Protein AF-A0A062HCU2-F1 (afdb_monomer_lite)

pLDDT: mean 80.86, std 14.4, range [46.19, 96.94]

Secondary structure (DSSP, 8-state):
------SSS-------PPPP----HHHHHHHHHHHHSSHHHHHHHHHHHHHHHHHHHHHHHHHHHHHHHHHHHHHHHHHHHS--S--GGG-

Sequence (91 aa):
MQPSDKQLDAQHQNSTAPLKRAMSTRHLVMLSLGGAIGTGLFLGSGEVISQTGPIGAIIAYILGGAIAYMVMLCLGELAVHMPVSGSFGAY

Radius of gyration: 24.31 Å; chains: 1; bounding box: 57×37×67 Å

Organism: NCBI:txid1310697

Foldseek 3Di:
DDDDPPPDPPPPPPPCPPPPPPDDPVVVVVVVCVVVPDCCVVVVLVVQCVPQNDVSSVVVCVVVVVVVVVVVVVVVVVCVVDVDPDDPVVD

InterPro domains:
  IPR004840 Amino acid permease, conserved site [PS00218] (52-83)
  IPR004841 Amino acid permease/SLC12A domain [PF00324] (27-91)

Structure (mmCIF, N/CA/C/O backbone):
data_AF-A0A062HCU2-F1
#
_entry.id   AF-A0A062HCU2-F1
#
loop_
_atom_site.group_PDB
_atom_site.id
_atom_site.type_symbol
_atom_site.label_atom_id
_atom_site.label_alt_id
_atom_site.label_comp_id
_atom_site.label_asym_id
_atom_site.label_entity_id
_atom_site.label_seq_id
_atom_site.pdbx_PDB_ins_code
_atom_site.Cartn_x
_atom_site.Cartn_y
_atom_site.Cartn_z
_atom_site.occupancy
_atom_site.B_iso_or_equiv
_atom_site.auth_seq_id
_atom_site.auth_comp_id
_atom_site.auth_asym_id
_atom_site.auth_atom_id
_atom_site.pdbx_PDB_model_num
ATOM 1 N N . MET A 1 1 ? 43.468 26.504 -47.293 1.00 46.19 1 MET A N 1
ATOM 2 C CA . MET A 1 1 ? 43.100 25.106 -47.592 1.00 46.19 1 MET A CA 1
ATOM 3 C C . MET A 1 1 ? 42.969 24.372 -46.257 1.00 46.19 1 MET A C 1
ATOM 5 O O . MET A 1 1 ? 43.984 24.160 -45.612 1.00 46.19 1 MET A O 1
ATOM 9 N N . GLN A 1 2 ? 41.730 24.093 -45.816 1.00 57.47 2 GLN A N 1
ATOM 10 C CA . GLN A 1 2 ? 41.358 23.032 -44.841 1.00 57.47 2 GLN A CA 1
ATOM 11 C C . GLN A 1 2 ? 41.933 21.676 -45.342 1.00 57.47 2 GLN A C 1
ATOM 13 O O . GLN A 1 2 ? 42.243 21.628 -46.539 1.00 57.47 2 GLN A O 1
ATOM 18 N N . PRO A 1 3 ? 41.979 20.554 -44.581 1.00 57.94 3 PRO A N 1
ATOM 19 C CA . PRO A 1 3 ? 41.393 20.293 -43.250 1.00 57.94 3 PRO A CA 1
ATOM 20 C C . PRO A 1 3 ? 42.238 19.383 -42.312 1.00 57.94 3 PRO A C 1
ATOM 22 O O . PRO A 1 3 ? 42.955 18.517 -42.796 1.00 57.94 3 PRO A O 1
ATOM 25 N N . SER A 1 4 ? 42.117 19.469 -40.979 1.00 57.69 4 SER A N 1
ATOM 26 C CA . SER A 1 4 ? 42.417 18.288 -40.115 1.00 57.69 4 SER A CA 1
ATOM 27 C C . SER A 1 4 ? 41.859 18.360 -38.689 1.00 57.69 4 SER A C 1
ATOM 29 O O . SER A 1 4 ? 42.297 17.680 -37.767 1.00 57.69 4 SER A O 1
ATOM 31 N N . ASP A 1 5 ? 40.806 19.142 -38.534 1.00 60.59 5 ASP A N 1
ATOM 32 C CA . ASP A 1 5 ? 39.918 19.301 -37.387 1.00 60.59 5 ASP A CA 1
ATOM 33 C C . ASP A 1 5 ? 38.974 18.077 -37.226 1.00 60.59 5 ASP A C 1
ATOM 35 O O . ASP A 1 5 ? 37.794 18.210 -36.919 1.00 60.59 5 ASP A O 1
ATOM 39 N N . LYS A 1 6 ? 39.464 16.849 -37.476 1.00 57.00 6 LYS A N 1
ATOM 40 C CA . LY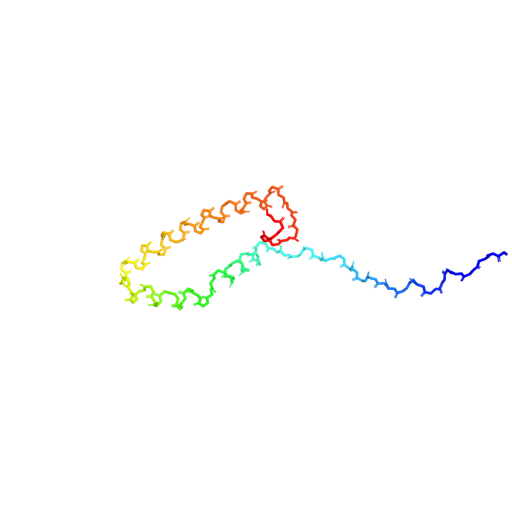S A 1 6 ? 38.602 15.654 -37.600 1.00 57.00 6 LYS A CA 1
ATOM 41 C C . LYS A 1 6 ? 38.979 14.410 -36.805 1.00 57.00 6 LYS A C 1
ATOM 43 O O . LYS A 1 6 ? 38.382 13.364 -37.055 1.00 57.00 6 LYS A O 1
ATOM 48 N N . GLN A 1 7 ? 39.909 14.455 -35.852 1.00 58.03 7 GLN A N 1
ATOM 49 C CA . GLN A 1 7 ? 40.274 13.196 -35.198 1.00 58.03 7 GLN A CA 1
ATOM 50 C C . GLN A 1 7 ? 40.854 13.308 -33.789 1.00 58.03 7 GLN A C 1
ATOM 52 O O . GLN A 1 7 ? 41.958 12.837 -33.551 1.00 58.03 7 GLN A O 1
ATOM 57 N N . LEU A 1 8 ? 40.091 13.846 -32.830 1.00 56.09 8 LEU A N 1
ATOM 58 C CA . LEU A 1 8 ? 40.150 13.314 -31.457 1.00 56.09 8 LEU A CA 1
ATOM 59 C C . LEU A 1 8 ? 38.903 13.581 -30.590 1.00 56.09 8 LEU A C 1
ATOM 61 O O . LEU A 1 8 ? 38.990 13.507 -29.376 1.00 56.09 8 LEU A O 1
ATOM 65 N N . ASP A 1 9 ? 37.728 13.802 -31.186 1.00 50.22 9 ASP A N 1
ATOM 66 C CA . ASP A 1 9 ? 36.447 13.885 -30.451 1.00 50.22 9 ASP A CA 1
ATOM 67 C C . ASP A 1 9 ? 35.606 12.598 -30.572 1.00 50.22 9 ASP A C 1
ATOM 69 O O . ASP A 1 9 ? 34.391 12.605 -30.392 1.00 50.22 9 ASP A O 1
ATOM 73 N N . ALA A 1 10 ? 36.224 11.461 -30.907 1.00 56.84 10 ALA A N 1
ATOM 74 C CA . ALA A 1 10 ? 35.495 10.246 -31.288 1.00 56.84 10 ALA A CA 1
ATOM 75 C C . ALA A 1 10 ? 35.677 9.052 -30.335 1.00 56.84 10 ALA A C 1
ATOM 77 O O . ALA A 1 10 ? 35.523 7.908 -30.758 1.00 56.84 10 ALA A O 1
ATOM 78 N N . GLN A 1 11 ? 35.993 9.276 -29.057 1.00 51.62 11 GLN A N 1
ATOM 79 C CA . GLN A 1 11 ? 36.032 8.204 -28.048 1.00 51.62 11 GLN A CA 1
ATOM 80 C C . GLN A 1 11 ? 35.337 8.609 -26.736 1.00 51.62 11 GLN A C 1
ATOM 82 O O . GLN A 1 11 ? 35.842 8.372 -25.648 1.00 51.62 11 GLN A O 1
ATOM 87 N N . HIS A 1 12 ? 34.123 9.157 -26.825 1.00 49.78 12 HIS A N 1
ATOM 88 C CA . HIS A 1 12 ? 33.079 8.805 -25.856 1.00 49.78 12 HIS A CA 1
ATOM 89 C C . HIS A 1 12 ? 32.258 7.679 -26.490 1.00 49.78 12 HIS A C 1
ATOM 91 O O . HIS A 1 12 ? 31.177 7.891 -27.039 1.00 49.78 12 HIS A O 1
ATOM 97 N N . GLN A 1 13 ? 32.819 6.465 -26.479 1.00 49.34 13 GLN A N 1
ATOM 98 C CA . GLN A 1 13 ? 32.054 5.248 -26.738 1.00 49.34 13 GLN A CA 1
ATOM 99 C C . GLN A 1 13 ? 31.054 5.091 -25.596 1.00 49.34 13 GLN A C 1
ATOM 101 O O . GLN A 1 13 ? 31.318 4.463 -24.572 1.00 49.34 13 GLN A O 1
ATOM 106 N N . ASN A 1 14 ? 29.908 5.740 -25.779 1.00 53.91 14 ASN A N 1
ATOM 107 C CA . ASN A 1 14 ? 28.705 5.544 -25.006 1.00 53.91 14 ASN A CA 1
ATOM 108 C C . ASN A 1 14 ? 28.366 4.056 -25.116 1.00 53.91 14 ASN A C 1
ATOM 110 O O . ASN A 1 14 ? 27.808 3.594 -26.109 1.00 53.91 14 ASN A O 1
ATOM 114 N N . SER A 1 15 ? 28.816 3.287 -24.130 1.00 50.31 15 SER A N 1
ATOM 115 C CA . SER A 1 15 ? 28.530 1.866 -23.997 1.00 50.31 15 SER A CA 1
ATOM 116 C C . SER A 1 15 ? 27.086 1.715 -23.524 1.00 50.31 15 SER A C 1
ATOM 118 O O . SER A 1 15 ? 26.813 1.149 -22.471 1.00 50.31 15 SER A O 1
ATOM 120 N N . THR A 1 16 ? 26.134 2.236 -24.295 1.00 61.12 16 THR A N 1
ATOM 121 C CA . THR A 1 16 ? 24.718 1.891 -24.202 1.00 61.12 16 THR A CA 1
ATOM 122 C C . THR A 1 16 ? 24.537 0.521 -24.837 1.00 61.12 16 THR A C 1
ATOM 124 O O . THR A 1 16 ? 23.882 0.355 -25.864 1.00 61.12 16 THR A O 1
ATOM 127 N N . ALA A 1 17 ? 25.138 -0.498 -24.218 1.00 64.94 17 ALA A N 1
ATOM 128 C CA . ALA A 1 17 ? 24.691 -1.859 -24.446 1.00 64.94 17 ALA A CA 1
ATOM 129 C C . ALA A 1 17 ? 23.176 -1.868 -24.162 1.00 64.94 17 ALA A C 1
ATOM 131 O O . ALA A 1 17 ? 22.771 -1.452 -23.070 1.00 64.94 17 ALA A O 1
ATOM 132 N N . PRO A 1 18 ? 22.323 -2.244 -25.133 1.00 71.75 18 PRO A N 1
ATOM 133 C CA . PRO A 1 18 ? 20.882 -2.167 -24.959 1.00 71.75 18 PRO A CA 1
ATOM 134 C C . PRO A 1 18 ? 20.492 -3.003 -23.742 1.00 71.75 18 PRO A C 1
ATOM 136 O O . PRO A 1 18 ? 20.808 -4.193 -23.664 1.00 71.75 18 PRO A O 1
ATOM 139 N N . LEU A 1 19 ? 19.838 -2.364 -22.768 1.00 78.31 19 LEU A N 1
ATOM 140 C CA . LEU A 1 19 ? 19.393 -3.030 -21.550 1.00 78.31 19 LEU A CA 1
ATOM 141 C C . LEU A 1 19 ? 18.534 -4.233 -21.931 1.00 78.31 19 LEU A C 1
ATOM 143 O O . LEU A 1 19 ? 17.514 -4.114 -22.616 1.00 78.31 19 LEU A O 1
ATOM 147 N N . LYS A 1 20 ? 18.952 -5.412 -21.475 1.00 74.81 20 LYS A N 1
ATOM 148 C CA . LYS A 1 20 ? 18.204 -6.641 -21.702 1.00 74.81 20 LYS A CA 1
ATOM 149 C C . LYS A 1 20 ? 16.864 -6.523 -20.975 1.00 74.81 20 LYS A C 1
ATOM 151 O O . LYS A 1 20 ? 16.829 -6.462 -19.746 1.00 74.81 20 LYS A O 1
ATOM 156 N N . ARG A 1 21 ? 15.752 -6.534 -21.718 1.00 72.62 21 ARG A N 1
ATOM 157 C CA . ARG A 1 21 ? 14.408 -6.669 -21.135 1.00 72.62 21 ARG A CA 1
ATOM 158 C C . ARG A 1 21 ? 14.273 -8.065 -20.526 1.00 72.62 21 ARG A C 1
ATOM 160 O O . ARG A 1 21 ? 13.886 -9.012 -21.199 1.00 72.62 21 ARG A O 1
ATOM 167 N N . ALA A 1 22 ? 14.657 -8.191 -19.262 1.00 82.38 22 ALA A N 1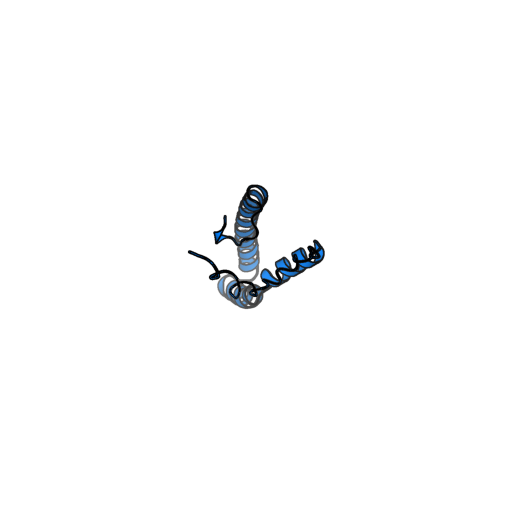
ATOM 168 C CA . ALA A 1 22 ? 14.588 -9.437 -18.500 1.00 82.38 22 ALA A CA 1
ATOM 169 C C . ALA A 1 22 ? 13.592 -9.360 -17.330 1.00 82.38 22 ALA A C 1
ATOM 171 O O . ALA A 1 22 ? 13.425 -10.339 -16.605 1.00 82.38 22 ALA A O 1
ATOM 172 N N . MET A 1 23 ? 12.935 -8.211 -17.123 1.00 83.06 23 MET A N 1
ATOM 173 C CA . MET A 1 23 ? 11.990 -8.049 -16.024 1.00 83.06 23 MET A CA 1
ATOM 174 C C . MET A 1 23 ? 10.693 -8.808 -16.324 1.00 83.06 23 MET A C 1
ATOM 176 O O . MET A 1 23 ? 9.876 -8.394 -17.141 1.00 83.06 23 MET A O 1
ATOM 180 N N . SER A 1 24 ? 10.535 -9.948 -15.660 1.00 88.25 24 SER A N 1
ATOM 181 C CA . SER A 1 24 ? 9.318 -10.753 -15.701 1.00 88.25 24 SER A CA 1
ATOM 182 C C . SER A 1 24 ? 8.240 -10.156 -14.792 1.00 88.25 24 SER A C 1
ATOM 184 O O . SER A 1 24 ? 8.548 -9.487 -13.803 1.00 88.25 24 SER A O 1
ATOM 186 N N . THR A 1 25 ? 6.974 -10.478 -15.063 1.00 89.31 25 THR A N 1
ATOM 187 C CA . THR A 1 25 ? 5.802 -10.101 -14.255 1.00 89.31 25 THR A CA 1
ATOM 188 C C . THR A 1 25 ? 5.997 -10.371 -12.761 1.00 89.31 25 THR A C 1
ATOM 190 O O . THR A 1 25 ? 5.587 -9.567 -11.931 1.00 89.31 25 THR A O 1
ATOM 193 N N . ARG A 1 26 ? 6.695 -11.456 -12.395 1.00 92.81 26 ARG A N 1
ATOM 194 C CA . ARG A 1 26 ? 6.964 -11.806 -10.987 1.00 92.81 26 ARG A CA 1
ATOM 195 C C . ARG A 1 26 ? 7.809 -10.762 -10.255 1.00 92.81 26 ARG A C 1
ATOM 197 O O . ARG A 1 26 ? 7.528 -10.464 -9.101 1.00 92.81 26 ARG A O 1
ATOM 204 N N . HIS A 1 27 ? 8.811 -10.181 -10.919 1.00 92.31 27 HIS A N 1
ATOM 205 C CA . HIS A 1 27 ? 9.619 -9.113 -10.322 1.00 92.31 27 HIS A CA 1
ATOM 206 C C . HIS A 1 27 ? 8.803 -7.830 -10.158 1.00 92.31 27 HIS A C 1
ATOM 208 O O . HIS A 1 27 ? 9.025 -7.081 -9.215 1.00 92.31 27 HIS A O 1
ATOM 214 N N . LEU A 1 28 ? 7.845 -7.591 -11.057 1.00 90.69 28 LEU A N 1
ATOM 215 C CA . LEU A 1 28 ? 7.007 -6.392 -11.044 1.00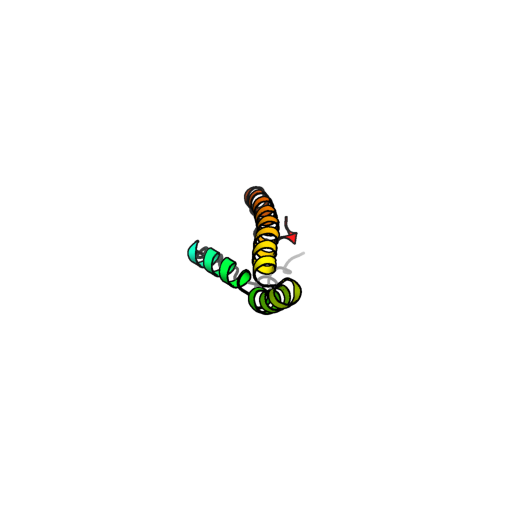 90.69 28 LEU A CA 1
ATOM 216 C C . LEU A 1 28 ? 6.015 -6.450 -9.878 1.00 90.69 28 LEU A C 1
ATOM 218 O O . LEU A 1 28 ? 5.876 -5.484 -9.137 1.00 90.69 28 LEU A O 1
ATOM 222 N N . VAL A 1 29 ? 5.441 -7.631 -9.640 1.00 93.12 29 VAL A N 1
ATOM 223 C CA . VAL A 1 29 ? 4.608 -7.911 -8.463 1.00 93.12 29 VAL A CA 1
ATOM 224 C C . VAL A 1 29 ? 5.421 -7.809 -7.168 1.00 93.12 29 VAL A C 1
ATOM 226 O O . VAL A 1 29 ? 4.965 -7.203 -6.202 1.00 93.12 29 VAL A O 1
ATOM 229 N N . MET A 1 30 ? 6.646 -8.344 -7.135 1.00 92.38 30 MET A N 1
ATOM 230 C CA . MET A 1 30 ? 7.518 -8.211 -5.961 1.00 92.38 30 MET A CA 1
ATOM 231 C C . MET A 1 30 ? 7.865 -6.744 -5.671 1.00 92.38 30 MET A C 1
ATOM 233 O O . MET A 1 30 ? 7.853 -6.336 -4.513 1.00 92.38 30 MET A O 1
ATOM 237 N N . LEU A 1 31 ? 8.127 -5.944 -6.708 1.00 91.44 31 LEU A N 1
ATOM 238 C CA . LEU A 1 31 ? 8.391 -4.514 -6.575 1.00 91.44 31 LEU A CA 1
ATOM 239 C C . LEU A 1 31 ? 7.171 -3.768 -6.020 1.00 91.44 31 LEU A C 1
ATOM 241 O O . LEU A 1 31 ? 7.316 -2.981 -5.087 1.00 91.44 31 LEU A O 1
ATOM 245 N N . SER A 1 32 ? 5.971 -4.035 -6.547 1.00 90.44 32 SER A N 1
ATOM 246 C CA . SER A 1 32 ? 4.751 -3.380 -6.065 1.00 90.44 32 SER A CA 1
ATOM 247 C C . SER A 1 32 ? 4.421 -3.770 -4.625 1.00 90.44 32 SER A C 1
ATOM 249 O O . SER A 1 32 ? 4.059 -2.904 -3.835 1.00 90.44 32 SER A O 1
ATOM 251 N N . LEU A 1 33 ? 4.588 -5.046 -4.254 1.00 92.00 33 LEU A N 1
ATOM 252 C CA . LEU A 1 33 ? 4.404 -5.487 -2.868 1.00 92.00 33 LEU A CA 1
ATOM 253 C C . LEU A 1 33 ? 5.449 -4.869 -1.933 1.00 92.00 33 LEU A C 1
ATOM 255 O O . LEU A 1 33 ? 5.089 -4.420 -0.851 1.00 92.00 33 LEU A O 1
ATOM 259 N N . GLY A 1 34 ? 6.715 -4.808 -2.353 1.00 91.94 34 GLY A N 1
ATOM 260 C CA . GLY A 1 34 ? 7.788 -4.196 -1.567 1.00 91.94 34 GLY A CA 1
ATOM 261 C C . GLY A 1 34 ? 7.613 -2.688 -1.370 1.00 91.94 34 GLY A C 1
ATOM 262 O O . GLY A 1 34 ? 7.968 -2.169 -0.318 1.00 91.94 34 GLY A O 1
ATOM 263 N N . GLY A 1 35 ? 7.034 -1.989 -2.350 1.00 88.19 35 GLY A N 1
ATOM 264 C CA . GLY A 1 35 ? 6.687 -0.571 -2.224 1.00 88.19 35 GLY A CA 1
ATOM 265 C C . GLY A 1 35 ? 5.427 -0.320 -1.387 1.00 88.19 35 GLY A C 1
ATOM 266 O O . GLY A 1 35 ? 5.376 0.652 -0.639 1.00 88.19 35 GLY A O 1
ATOM 267 N N . ALA A 1 36 ? 4.417 -1.190 -1.494 1.00 87.69 36 ALA A N 1
ATOM 268 C CA . ALA A 1 36 ? 3.150 -1.041 -0.776 1.00 87.69 36 ALA A CA 1
ATOM 269 C C . ALA A 1 36 ? 3.229 -1.479 0.700 1.00 87.69 36 ALA A C 1
ATOM 271 O O . ALA A 1 36 ? 2.583 -0.876 1.559 1.00 87.69 36 ALA A O 1
ATOM 272 N N . ILE A 1 37 ? 4.015 -2.514 1.018 1.00 91.00 37 ILE A N 1
ATOM 273 C CA . ILE A 1 37 ? 4.200 -3.021 2.385 1.00 91.00 37 ILE A CA 1
ATOM 274 C C . ILE A 1 37 ? 5.420 -2.330 3.007 1.00 91.00 37 ILE A C 1
ATOM 276 O O . ILE A 1 37 ? 6.534 -2.846 2.987 1.00 91.00 37 ILE A O 1
ATOM 280 N N . GLY A 1 38 ? 5.198 -1.131 3.547 1.00 86.56 38 GLY A N 1
ATOM 281 C CA . GLY A 1 38 ? 6.216 -0.331 4.234 1.00 86.56 38 GLY A CA 1
ATOM 282 C C . GLY A 1 38 ? 5.968 -0.170 5.736 1.00 86.56 38 GLY A C 1
ATOM 283 O O . GLY A 1 38 ? 4.988 -0.664 6.297 1.00 86.56 38 GLY A O 1
ATOM 284 N N . THR A 1 39 ? 6.832 0.605 6.393 1.00 89.31 39 THR A N 1
ATOM 285 C CA . THR A 1 39 ? 6.695 0.956 7.820 1.00 89.31 39 THR A CA 1
ATOM 286 C C . THR A 1 39 ? 5.395 1.699 8.124 1.00 89.31 39 THR A C 1
ATOM 288 O O . THR A 1 39 ? 4.867 1.553 9.220 1.00 89.31 39 THR A O 1
ATOM 291 N N . GLY A 1 40 ? 4.841 2.435 7.155 1.00 84.50 40 GLY A N 1
ATOM 292 C CA . GLY A 1 40 ? 3.576 3.161 7.302 1.00 84.50 40 GLY A CA 1
ATOM 293 C C . GLY A 1 40 ? 2.380 2.261 7.618 1.00 84.50 40 GLY A C 1
ATOM 294 O O . GLY A 1 40 ? 1.490 2.680 8.352 1.00 84.50 40 GLY A O 1
ATOM 295 N N . LEU A 1 41 ? 2.379 1.006 7.149 1.00 87.56 41 LEU A N 1
ATOM 296 C CA . LEU A 1 41 ? 1.318 0.051 7.474 1.00 87.56 41 LEU A CA 1
ATOM 297 C C . LEU A 1 41 ? 1.383 -0.337 8.958 1.00 87.56 41 LEU A C 1
ATOM 299 O O . LEU A 1 41 ? 0.349 -0.408 9.604 1.00 87.56 41 LEU A O 1
ATOM 303 N N . PHE A 1 42 ? 2.581 -0.501 9.526 1.00 85.50 42 PHE A N 1
ATOM 304 C CA . PHE A 1 42 ? 2.779 -0.872 10.935 1.00 85.50 42 PHE A CA 1
ATOM 305 C C . PHE A 1 42 ? 2.675 0.318 11.897 1.00 85.50 42 PHE A C 1
ATOM 307 O O . PHE A 1 42 ? 2.005 0.227 12.921 1.00 85.50 42 PHE A O 1
ATOM 314 N N . LEU A 1 43 ? 3.312 1.444 11.569 1.00 88.69 43 LEU A N 1
ATOM 315 C CA . LEU A 1 43 ? 3.293 2.644 12.405 1.00 88.69 43 LEU A CA 1
ATOM 316 C C . LEU A 1 43 ? 1.914 3.317 12.370 1.00 88.69 43 LEU A C 1
ATOM 318 O O . LEU A 1 43 ? 1.369 3.672 13.411 1.00 88.69 43 LEU A O 1
ATOM 322 N N . GLY A 1 44 ? 1.315 3.417 11.179 1.00 86.44 44 GLY A N 1
ATOM 323 C CA . GLY A 1 44 ? -0.012 3.998 10.998 1.00 86.44 44 GLY A CA 1
ATOM 324 C C . GLY A 1 44 ? -1.127 3.133 11.581 1.00 86.44 44 GLY A C 1
ATOM 325 O O . GLY A 1 44 ? -2.051 3.673 12.181 1.00 86.44 44 GLY A O 1
ATOM 326 N N . SER A 1 45 ? -1.043 1.800 11.484 1.00 87.50 45 SER A N 1
ATOM 327 C CA . SER A 1 45 ? -2.079 0.932 12.068 1.00 87.50 45 SER A CA 1
ATOM 328 C C . SER A 1 45 ? -2.121 1.034 13.588 1.00 87.50 45 SER A C 1
ATOM 330 O O . SER A 1 45 ? -3.213 1.137 14.139 1.00 87.50 45 SER A O 1
ATOM 332 N N . GLY A 1 46 ? -0.970 1.084 14.268 1.00 86.88 46 GLY A N 1
ATOM 333 C CA . GLY A 1 46 ? -0.922 1.285 15.721 1.00 86.88 46 GLY A CA 1
ATOM 334 C C . GLY A 1 46 ? -1.620 2.576 16.158 1.00 86.88 46 GLY A C 1
ATOM 335 O O . GLY A 1 46 ? -2.439 2.568 17.080 1.00 86.88 46 GLY A O 1
ATOM 336 N N . GLU A 1 47 ? -1.358 3.668 15.443 1.00 87.25 47 GLU A N 1
ATOM 337 C CA . GLU A 1 47 ? -1.966 4.966 15.721 1.00 87.25 47 GLU A CA 1
ATOM 338 C C . GLU A 1 47 ? -3.476 4.973 15.434 1.00 87.25 47 GLU A C 1
ATOM 340 O O . GLU A 1 47 ? -4.265 5.356 16.301 1.00 87.25 47 GLU A O 1
ATOM 345 N N . VAL A 1 48 ? -3.905 4.445 14.285 1.00 88.50 48 VAL A N 1
ATOM 346 C CA . VAL A 1 48 ? -5.325 4.362 13.908 1.00 88.50 48 VAL A CA 1
ATOM 347 C C . VAL A 1 48 ? -6.121 3.473 14.876 1.00 88.50 48 VAL A C 1
ATOM 349 O O . VAL A 1 48 ? -7.234 3.846 15.264 1.00 88.50 48 VAL A O 1
ATOM 352 N N . ILE A 1 49 ? -5.554 2.340 15.318 1.00 89.19 49 ILE A N 1
ATOM 353 C CA . ILE A 1 49 ? -6.162 1.475 16.344 1.00 89.19 49 ILE A CA 1
ATOM 354 C C . ILE A 1 49 ? -6.314 2.226 17.672 1.00 89.19 49 ILE A C 1
ATOM 356 O O . ILE A 1 49 ? -7.369 2.119 18.298 1.00 89.19 49 ILE A O 1
ATOM 360 N N . SER A 1 50 ? -5.298 2.981 18.105 1.00 88.38 50 SER A N 1
ATOM 361 C CA . SER A 1 50 ? -5.354 3.702 19.386 1.00 88.38 50 SER A CA 1
ATOM 362 C C . SER A 1 50 ? -6.380 4.837 19.397 1.00 88.38 50 SER A C 1
ATOM 364 O O . SER A 1 50 ? -7.034 5.052 20.414 1.00 88.38 50 SER A O 1
ATOM 366 N N . GLN A 1 51 ? -6.554 5.534 18.269 1.00 86.94 51 GLN A N 1
ATOM 367 C CA . GLN A 1 51 ? -7.439 6.697 18.180 1.00 86.94 51 GLN A CA 1
ATOM 368 C C . GLN A 1 51 ? -8.903 6.318 17.917 1.00 86.94 51 GLN A C 1
ATOM 370 O O . GLN A 1 51 ? -9.807 6.943 18.466 1.00 86.94 51 GLN A O 1
ATOM 375 N N . THR A 1 52 ? -9.152 5.299 17.088 1.00 85.62 52 THR A N 1
ATOM 376 C CA . THR A 1 52 ? -10.509 4.973 16.591 1.00 85.62 52 THR A CA 1
ATOM 377 C C . THR A 1 52 ? -11.033 3.631 17.125 1.00 85.62 52 THR A C 1
ATOM 379 O O . THR A 1 52 ? -12.185 3.260 16.893 1.00 85.62 52 THR A O 1
ATOM 382 N N . GLY A 1 53 ? -10.199 2.876 17.843 1.00 89.06 53 GLY A N 1
ATOM 383 C CA . GLY A 1 53 ? -10.497 1.517 18.284 1.00 89.06 53 GLY A CA 1
ATOM 384 C C . GLY A 1 53 ? -10.407 0.469 17.158 1.00 89.06 53 GLY A C 1
ATOM 385 O O . GLY A 1 53 ? -10.234 0.808 15.984 1.00 89.06 53 GLY A O 1
ATOM 386 N N . PRO A 1 54 ? -10.549 -0.832 17.483 1.00 87.38 54 PRO A N 1
ATOM 387 C CA . PRO A 1 54 ? -10.283 -1.925 16.540 1.00 87.38 54 PRO A CA 1
ATOM 388 C C . PRO A 1 54 ? -11.230 -1.944 15.333 1.00 87.38 54 PRO A C 1
ATOM 390 O O . PRO A 1 54 ? -10.801 -2.139 14.200 1.00 87.38 54 PRO A O 1
ATOM 393 N N . ILE A 1 55 ? -12.526 -1.716 15.570 1.00 91.06 55 ILE A N 1
ATOM 394 C CA . ILE A 1 55 ? -13.548 -1.727 14.512 1.00 91.06 55 ILE A CA 1
ATOM 395 C C . ILE A 1 55 ? -13.413 -0.481 13.628 1.00 91.06 55 ILE A C 1
ATOM 397 O O . ILE A 1 55 ? -13.492 -0.581 12.404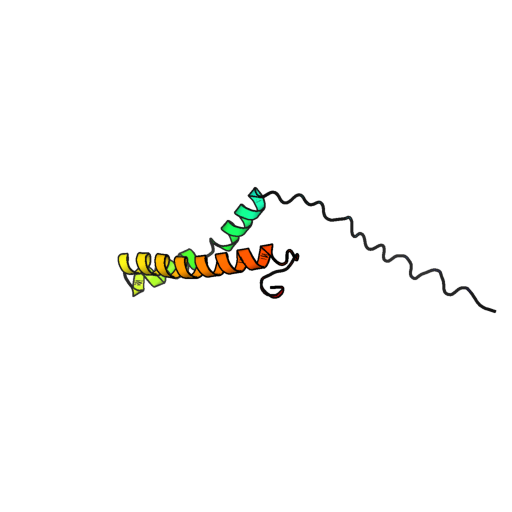 1.00 91.06 55 ILE A O 1
ATOM 401 N N . GLY A 1 56 ? -13.150 0.678 14.239 1.00 90.00 56 GLY A N 1
ATOM 402 C CA . GLY A 1 56 ? -12.920 1.928 13.519 1.00 90.00 56 GLY A CA 1
ATOM 403 C C . GLY A 1 56 ? -11.697 1.858 12.607 1.00 90.00 56 GLY A C 1
ATOM 404 O O . GLY A 1 56 ? -11.755 2.324 11.471 1.00 90.00 56 GLY A O 1
ATOM 405 N N . ALA A 1 57 ? -10.632 1.187 13.052 1.00 91.06 57 ALA A N 1
ATOM 406 C CA . ALA A 1 57 ? -9.441 0.975 12.241 1.00 91.06 57 ALA A CA 1
ATOM 407 C C . ALA A 1 57 ? -9.712 0.148 10.978 1.00 91.06 57 ALA A C 1
ATOM 409 O O . ALA A 1 57 ? -9.259 0.520 9.897 1.00 91.06 57 ALA A O 1
ATOM 410 N N . ILE A 1 58 ? -10.488 -0.935 11.078 1.00 91.50 58 ILE A N 1
ATOM 411 C CA . ILE A 1 58 ? -10.833 -1.769 9.915 1.00 91.50 58 ILE A CA 1
ATOM 412 C C . ILE A 1 58 ? -11.622 -0.953 8.886 1.00 91.50 58 ILE A C 1
ATOM 414 O O . ILE A 1 58 ? -11.298 -0.978 7.699 1.00 91.50 58 ILE A O 1
ATOM 418 N N . ILE A 1 59 ? -12.625 -0.193 9.334 1.00 93.62 59 ILE A N 1
ATOM 419 C CA . ILE A 1 59 ? -13.447 0.643 8.447 1.00 93.62 59 ILE A CA 1
ATOM 420 C C . ILE A 1 59 ? -12.590 1.726 7.778 1.00 93.62 59 ILE A C 1
ATOM 422 O O . ILE A 1 59 ? -12.701 1.929 6.568 1.00 93.62 59 ILE A O 1
ATOM 426 N N . ALA A 1 60 ? -11.700 2.378 8.532 1.00 91.75 60 ALA A N 1
ATOM 427 C CA . ALA A 1 60 ? -10.788 3.388 8.003 1.00 91.75 60 ALA A CA 1
ATOM 428 C C . ALA A 1 60 ? -9.839 2.811 6.938 1.00 91.75 60 ALA A C 1
ATOM 430 O O . ALA A 1 60 ? -9.658 3.426 5.889 1.00 91.75 60 ALA A O 1
ATOM 431 N N . TYR A 1 61 ? -9.287 1.611 7.158 1.00 91.44 61 TYR A N 1
ATOM 432 C CA . TYR A 1 61 ? -8.437 0.937 6.172 1.00 91.44 61 TYR A CA 1
ATOM 433 C C . TYR A 1 61 ? -9.205 0.491 4.925 1.00 91.44 61 TYR A C 1
ATOM 435 O O . TYR A 1 61 ? -8.667 0.602 3.825 1.00 91.44 61 TYR A O 1
ATOM 443 N N . ILE A 1 62 ? -10.452 0.029 5.058 1.00 94.56 62 ILE A N 1
ATOM 444 C CA . ILE A 1 62 ? -11.291 -0.310 3.898 1.00 94.56 62 ILE A CA 1
ATOM 445 C C . ILE A 1 62 ? -11.595 0.945 3.079 1.00 94.56 62 ILE A C 1
ATOM 447 O O . ILE A 1 62 ? -11.431 0.932 1.861 1.00 94.56 62 ILE A O 1
ATOM 451 N N . LEU A 1 63 ? -12.000 2.038 3.730 1.00 95.12 63 LEU A N 1
ATOM 452 C CA . LEU A 1 63 ? -12.336 3.280 3.039 1.00 95.12 63 LEU A CA 1
ATOM 453 C C . LEU A 1 63 ? -11.098 3.920 2.394 1.00 95.12 63 LEU A C 1
ATOM 455 O O . LEU A 1 63 ? -11.132 4.287 1.221 1.00 95.12 63 LEU A O 1
ATOM 459 N N . GLY A 1 64 ? -9.986 3.997 3.128 1.00 93.38 64 GLY A N 1
ATOM 460 C CA . GLY A 1 64 ? -8.712 4.492 2.604 1.00 93.38 64 GLY A CA 1
ATOM 461 C C . GLY A 1 64 ? -8.177 3.619 1.469 1.00 93.38 64 GLY A C 1
ATOM 462 O O . GLY A 1 64 ? -7.741 4.136 0.440 1.00 93.38 64 GLY A O 1
ATOM 463 N N . GLY A 1 65 ? -8.287 2.296 1.610 1.00 93.81 65 GLY A N 1
ATOM 464 C CA . GLY A 1 65 ? -7.946 1.332 0.569 1.00 93.81 65 GLY A CA 1
ATOM 465 C C . GLY A 1 65 ? -8.816 1.477 -0.678 1.00 93.81 65 GLY A C 1
ATOM 466 O O . GLY A 1 65 ? -8.291 1.416 -1.784 1.00 93.81 65 GLY A O 1
ATOM 467 N N . ALA A 1 66 ? -10.117 1.738 -0.528 1.00 96.94 66 ALA A N 1
ATOM 468 C CA . ALA A 1 66 ? -11.022 1.971 -1.652 1.00 96.94 66 ALA A CA 1
ATOM 469 C C . ALA A 1 66 ? -10.654 3.243 -2.435 1.00 96.94 66 ALA A C 1
ATOM 471 O O . ALA A 1 66 ? -10.637 3.224 -3.667 1.00 96.94 66 ALA A O 1
ATOM 472 N N . ILE A 1 67 ? -10.299 4.327 -1.735 1.00 96.25 67 ILE A N 1
ATOM 473 C CA . ILE A 1 67 ? -9.825 5.568 -2.367 1.00 96.25 67 ILE A CA 1
ATOM 474 C C . ILE A 1 67 ? -8.505 5.314 -3.107 1.00 96.25 67 ILE A C 1
ATOM 476 O O . ILE A 1 67 ? -8.384 5.652 -4.284 1.00 96.25 67 ILE A O 1
ATOM 480 N N . ALA A 1 68 ? -7.534 4.669 -2.454 1.00 93.44 68 ALA A N 1
ATOM 481 C CA . ALA A 1 68 ? -6.252 4.332 -3.072 1.00 93.44 68 ALA A CA 1
ATOM 482 C C . ALA A 1 68 ? -6.418 3.399 -4.285 1.00 93.44 68 ALA A C 1
ATOM 484 O O . ALA A 1 68 ? -5.741 3.572 -5.297 1.00 93.44 68 ALA A O 1
ATOM 485 N N . TYR A 1 69 ? -7.352 2.447 -4.215 1.00 94.56 69 TYR A N 1
ATOM 486 C CA . TYR A 1 69 ? -7.690 1.553 -5.318 1.00 94.56 69 TYR A CA 1
ATOM 487 C C . TYR A 1 69 ? -8.248 2.320 -6.522 1.00 94.56 69 TYR A C 1
ATOM 489 O O . TYR A 1 69 ? -7.777 2.110 -7.636 1.00 94.56 69 TYR A O 1
ATOM 497 N N . MET A 1 70 ? -9.179 3.256 -6.313 1.00 95.94 70 MET A N 1
ATOM 498 C CA . MET A 1 70 ? -9.696 4.109 -7.393 1.00 95.94 70 MET A CA 1
ATOM 499 C C . MET A 1 70 ? -8.590 4.936 -8.053 1.00 95.94 70 MET A C 1
ATOM 501 O O . MET A 1 70 ? -8.516 5.001 -9.279 1.00 95.94 70 MET A O 1
ATOM 505 N N . VAL A 1 71 ? -7.689 5.516 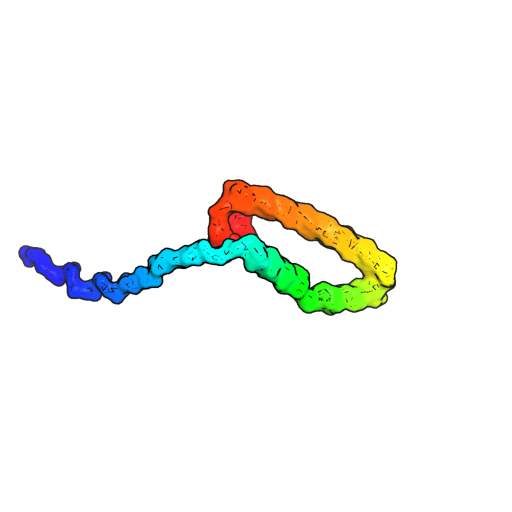-7.256 1.00 94.19 71 VAL A N 1
ATOM 506 C CA . VAL A 1 71 ? -6.531 6.258 -7.777 1.00 94.19 71 VAL A CA 1
ATOM 507 C C . VAL A 1 71 ? -5.635 5.344 -8.618 1.00 94.19 71 VAL A C 1
ATOM 509 O O . VAL A 1 71 ? -5.249 5.718 -9.725 1.00 94.19 71 VAL A O 1
ATOM 512 N N . MET A 1 72 ? -5.356 4.127 -8.143 1.00 92.50 72 MET A N 1
ATOM 513 C CA . MET A 1 72 ? -4.559 3.142 -8.878 1.00 92.50 72 MET A CA 1
ATOM 514 C C . MET A 1 72 ? -5.227 2.704 -10.190 1.00 92.50 72 MET A C 1
ATOM 516 O O . MET A 1 72 ? -4.526 2.485 -11.176 1.00 92.50 72 MET A O 1
ATOM 520 N N . LEU A 1 73 ? -6.561 2.608 -10.229 1.00 93.06 73 LEU A N 1
ATOM 521 C CA . LEU A 1 73 ? -7.311 2.323 -11.458 1.00 93.06 73 LEU A CA 1
ATOM 522 C C . LEU A 1 73 ? -7.128 3.437 -12.489 1.00 93.06 73 LEU A C 1
ATOM 524 O O . LEU A 1 73 ? -6.747 3.154 -13.622 1.00 93.06 73 LEU A O 1
ATOM 528 N N . CYS A 1 74 ? -7.319 4.697 -12.088 1.00 92.06 74 CYS A N 1
ATOM 529 C CA . CYS A 1 74 ? -7.104 5.846 -12.973 1.00 92.06 74 CYS A CA 1
ATOM 530 C C . CYS A 1 74 ? -5.660 5.899 -13.497 1.00 92.06 74 CYS A C 1
ATOM 532 O O . CYS A 1 74 ? -5.430 6.134 -14.680 1.00 92.06 74 CYS A O 1
ATOM 534 N N . LEU A 1 75 ? -4.683 5.633 -12.628 1.00 90.38 75 LEU A N 1
ATOM 535 C CA . LEU A 1 75 ? -3.269 5.554 -12.997 1.00 90.38 75 LEU A CA 1
ATOM 536 C C . LEU A 1 75 ? -2.982 4.406 -13.973 1.00 90.38 75 LEU A C 1
ATOM 538 O O . LEU A 1 75 ? -2.160 4.564 -14.872 1.00 90.38 75 LEU A O 1
ATOM 542 N N . GLY A 1 76 ? -3.659 3.267 -13.816 1.00 89.50 76 GLY A N 1
ATOM 543 C CA . GLY A 1 76 ? -3.551 2.127 -14.722 1.00 89.50 76 GLY A CA 1
ATOM 544 C C . GLY A 1 76 ? -4.016 2.461 -16.139 1.00 89.50 76 GLY A C 1
ATOM 545 O O . GLY A 1 76 ? -3.303 2.165 -17.096 1.00 89.50 76 GLY A O 1
ATOM 546 N N . GLU A 1 77 ? -5.159 3.137 -16.269 1.00 91.19 77 GLU A N 1
ATOM 547 C CA . GLU A 1 77 ? -5.683 3.594 -17.565 1.00 91.19 77 GLU A CA 1
ATOM 548 C C . GLU A 1 77 ? -4.716 4.577 -18.251 1.00 91.19 77 GLU A C 1
ATOM 550 O O . GLU A 1 77 ? -4.409 4.437 -19.438 1.00 91.19 77 GLU A O 1
ATOM 555 N N . LEU A 1 78 ? -4.153 5.525 -17.492 1.00 90.12 78 LEU A N 1
ATOM 556 C CA . LEU A 1 78 ? -3.165 6.483 -18.006 1.00 90.12 78 LEU A CA 1
ATOM 557 C C . LEU A 1 78 ? -1.853 5.803 -18.433 1.00 90.12 78 LEU A C 1
ATOM 559 O O . LEU A 1 78 ? -1.313 6.121 -19.495 1.00 90.12 78 LEU A O 1
ATOM 563 N N . ALA A 1 79 ? -1.371 4.828 -17.655 1.00 87.00 79 ALA A N 1
ATOM 564 C CA . ALA A 1 79 ? -0.147 4.082 -17.949 1.00 87.00 79 ALA A CA 1
ATOM 565 C C . ALA A 1 79 ? -0.266 3.201 -19.207 1.00 87.00 79 ALA A C 1
ATOM 567 O O . ALA A 1 79 ? 0.729 2.964 -19.894 1.00 87.00 79 ALA A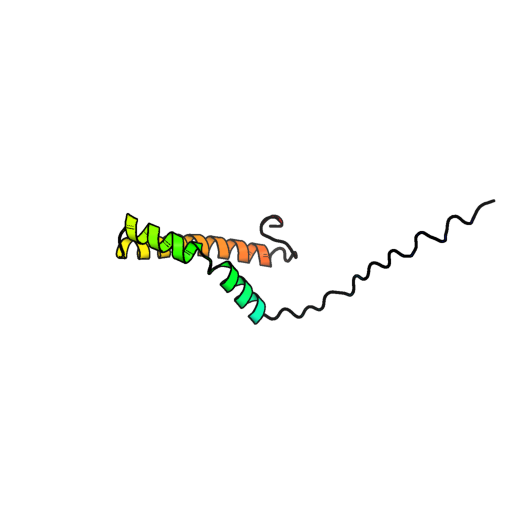 O 1
ATOM 568 N N . VAL A 1 80 ? -1.472 2.714 -19.522 1.00 85.62 80 VAL A N 1
ATOM 569 C CA . VAL A 1 80 ? -1.745 1.989 -20.774 1.00 85.62 80 VAL A CA 1
ATOM 570 C C . VAL A 1 80 ? -1.847 2.955 -21.956 1.00 85.62 80 VAL A C 1
ATOM 572 O O . VAL A 1 80 ? -1.344 2.644 -23.037 1.00 85.62 80 VAL A O 1
ATOM 575 N N . HIS A 1 81 ? -2.465 4.124 -21.762 1.00 84.38 81 HIS A N 1
ATOM 576 C CA . HIS A 1 81 ? -2.668 5.107 -22.828 1.00 84.38 81 HIS A CA 1
ATOM 577 C C . HIS A 1 81 ? -1.357 5.749 -23.314 1.00 84.38 81 HIS A C 1
ATOM 579 O O . HIS A 1 81 ? -1.190 5.992 -24.510 1.00 84.38 81 HIS A O 1
ATOM 585 N N . MET A 1 82 ? -0.401 5.999 -22.415 1.00 80.00 82 MET A N 1
ATOM 586 C CA . MET A 1 82 ? 0.926 6.512 -22.766 1.00 80.00 82 MET A CA 1
ATOM 587 C C . MET A 1 82 ? 2.008 5.597 -22.180 1.00 80.00 82 MET A C 1
ATOM 589 O O . MET A 1 82 ? 2.432 5.798 -21.062 1.00 80.00 82 MET A O 1
ATOM 593 N N . PRO A 1 83 ? 2.513 4.576 -22.885 1.00 80.56 83 PRO A N 1
ATOM 594 C CA . PRO A 1 83 ? 3.519 3.685 -22.309 1.00 80.56 83 PRO A CA 1
ATOM 595 C C . PRO A 1 83 ? 4.923 4.315 -22.378 1.00 80.56 83 PRO A C 1
ATOM 597 O O . PRO A 1 83 ? 5.742 3.937 -23.221 1.00 80.56 83 PRO A O 1
ATOM 600 N N . VAL A 1 84 ? 5.218 5.285 -21.505 1.00 77.56 84 VAL A N 1
ATOM 601 C CA . VAL A 1 84 ? 6.563 5.869 -21.356 1.00 77.56 84 VAL A CA 1
ATOM 602 C C . VAL A 1 84 ? 7.295 5.266 -20.155 1.00 77.56 84 VAL A C 1
ATOM 604 O O . VAL A 1 84 ? 6.722 4.965 -19.110 1.00 77.56 84 VAL A O 1
ATOM 607 N N . SER A 1 85 ? 8.607 5.075 -20.276 1.00 71.56 85 SER A N 1
ATOM 608 C CA . SER A 1 85 ? 9.438 4.654 -19.142 1.00 71.56 85 SER A CA 1
ATOM 609 C C . SER A 1 85 ? 9.635 5.841 -18.188 1.00 71.56 85 SER A C 1
ATOM 611 O O . SER A 1 85 ? 10.655 6.524 -18.253 1.00 71.56 85 SER A O 1
ATOM 613 N N . GLY A 1 86 ? 8.637 6.115 -17.343 1.00 70.19 86 GLY A N 1
ATOM 614 C CA . GLY A 1 86 ? 8.588 7.245 -16.411 1.00 70.19 86 GLY A CA 1
ATOM 615 C C . GLY A 1 86 ? 7.752 6.948 -15.158 1.00 70.19 86 GLY A C 1
ATOM 616 O O . GLY A 1 86 ? 7.083 5.922 -15.075 1.00 70.19 86 GLY A O 1
ATOM 617 N N . SER A 1 87 ? 7.833 7.833 -14.161 1.00 73.88 87 SER A N 1
ATOM 618 C CA . SER A 1 87 ? 7.016 7.787 -12.931 1.00 73.88 87 SER A CA 1
ATOM 619 C C . SER A 1 87 ? 5.760 8.657 -13.089 1.00 73.88 87 SER A C 1
ATOM 621 O O . SER A 1 87 ? 5.555 9.244 -14.146 1.00 73.88 87 SER A O 1
ATOM 623 N N . PHE A 1 88 ? 4.955 8.807 -12.036 1.00 68.25 88 PHE A N 1
ATOM 624 C CA . PHE A 1 88 ? 3.738 9.630 -12.014 1.00 68.25 88 PHE A CA 1
ATOM 625 C C . PHE A 1 88 ? 3.911 11.066 -12.536 1.00 68.25 88 PHE A C 1
ATOM 627 O O . PHE A 1 88 ? 2.934 11.665 -12.931 1.00 68.25 88 PHE A O 1
ATOM 634 N N . GLY A 1 89 ? 5.122 11.635 -12.544 1.00 69.25 89 GLY A N 1
ATOM 635 C CA . GLY A 1 89 ? 5.371 12.971 -13.108 1.00 69.25 89 GLY A CA 1
ATOM 636 C C . GLY A 1 89 ? 5.482 13.023 -14.638 1.00 69.25 89 GLY A C 1
ATOM 637 O O . GLY A 1 89 ? 5.584 14.110 -15.195 1.00 69.25 89 GLY A O 1
ATOM 638 N N . ALA A 1 90 ? 5.513 11.872 -15.313 1.00 66.38 90 ALA A N 1
ATOM 639 C CA . ALA A 1 90 ? 5.494 11.772 -16.773 1.00 66.38 90 ALA A CA 1
ATOM 640 C C . ALA A 1 90 ? 4.073 11.549 -17.335 1.00 66.38 90 ALA A C 1
ATOM 642 O O . ALA A 1 90 ? 3.924 11.465 -18.554 1.00 66.38 90 ALA A O 1
ATOM 643 N N . TYR A 1 91 ? 3.071 11.448 -16.449 1.00 57.12 91 TYR A N 1
ATOM 644 C CA . TYR A 1 91 ? 1.659 11.165 -16.717 1.00 57.12 91 TYR A CA 1
ATOM 645 C C . TYR A 1 91 ? 0.770 12.262 -16.146 1.00 57.12 91 TYR A C 1
ATOM 647 O O . TYR A 1 91 ? -0.198 12.634 -16.841 1.00 57.12 91 TYR A O 1
#